Protein AF-A0A451AME7-F1 (afdb_monomer)

Radius of gyration: 19.52 Å; Cα contacts (8 Å, |Δi|>4): 100; chains: 1; bounding box: 39×58×36 Å

Structure (mmCIF, N/CA/C/O backbone):
data_AF-A0A451AME7-F1
#
_entry.id   AF-A0A451AME7-F1
#
loop_
_atom_site.group_PDB
_atom_site.id
_atom_site.type_symbol
_atom_site.label_atom_id
_atom_site.label_alt_id
_atom_site.label_comp_id
_atom_site.label_asym_id
_atom_site.label_entity_id
_atom_site.label_seq_id
_atom_site.pdbx_PDB_ins_code
_atom_site.Cartn_x
_atom_site.Cartn_y
_atom_site.Cartn_z
_atom_site.occupancy
_atom_site.B_iso_or_equiv
_atom_site.auth_seq_id
_atom_site.auth_comp_id
_atom_site.auth_asym_id
_atom_si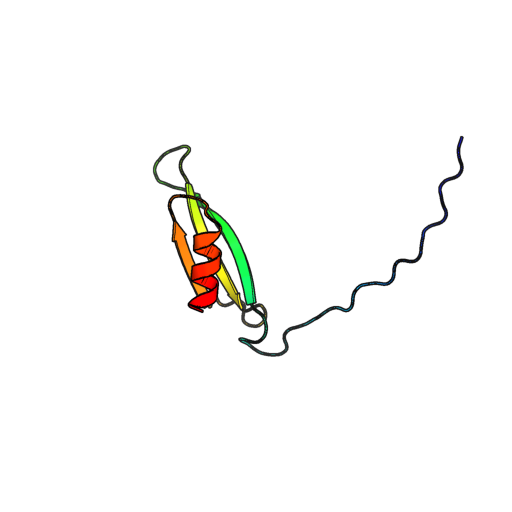te.auth_atom_id
_atom_site.pdbx_PDB_model_num
ATOM 1 N N . ARG A 1 1 ? 16.190 46.458 4.976 1.00 55.34 1 ARG A N 1
ATOM 2 C CA . ARG A 1 1 ? 15.490 45.541 4.040 1.00 55.34 1 ARG A CA 1
ATOM 3 C C . ARG A 1 1 ? 16.546 44.632 3.408 1.00 55.34 1 ARG A C 1
ATOM 5 O O . ARG A 1 1 ? 17.362 45.138 2.651 1.00 55.34 1 ARG A O 1
ATOM 12 N N . GLY A 1 2 ? 16.628 43.359 3.808 1.00 68.06 2 GLY A N 1
ATOM 13 C CA . GLY A 1 2 ? 17.640 42.417 3.302 1.00 68.06 2 GLY A CA 1
ATOM 14 C C . GLY A 1 2 ? 17.296 41.919 1.895 1.00 68.06 2 GLY A C 1
ATOM 15 O O . GLY A 1 2 ? 16.125 41.689 1.605 1.00 68.06 2 GLY A O 1
ATOM 16 N N . ARG A 1 3 ? 18.294 41.793 1.013 1.00 71.25 3 ARG A N 1
ATOM 17 C CA . ARG A 1 3 ? 18.109 41.271 -0.353 1.00 71.25 3 ARG A CA 1
ATOM 18 C C . ARG A 1 3 ? 17.717 39.789 -0.299 1.00 71.25 3 ARG A C 1
ATOM 20 O O . ARG A 1 3 ? 18.364 39.012 0.399 1.00 71.25 3 ARG A O 1
ATOM 27 N N . ALA A 1 4 ? 16.684 39.404 -1.048 1.00 77.25 4 ALA A N 1
ATOM 28 C CA . ALA A 1 4 ? 16.325 38.001 -1.239 1.00 77.25 4 ALA A CA 1
ATOM 29 C C . ALA A 1 4 ? 17.461 37.259 -1.969 1.00 77.25 4 ALA A C 1
ATOM 31 O O . ALA A 1 4 ? 18.080 37.813 -2.879 1.00 77.25 4 ALA A O 1
ATOM 32 N N . ARG A 1 5 ? 17.750 36.014 -1.565 1.00 77.94 5 ARG A N 1
ATOM 33 C CA . ARG A 1 5 ? 18.745 35.170 -2.248 1.00 77.94 5 ARG A CA 1
ATOM 34 C C . ARG A 1 5 ? 18.290 34.880 -3.676 1.00 77.94 5 ARG A C 1
ATOM 36 O O . ARG A 1 5 ? 17.126 34.559 -3.900 1.00 77.94 5 ARG A O 1
ATOM 43 N N . THR A 1 6 ? 19.232 34.932 -4.614 1.00 81.50 6 THR A N 1
ATOM 44 C CA . THR A 1 6 ? 19.020 34.517 -6.003 1.00 81.50 6 THR A CA 1
ATOM 45 C C . THR A 1 6 ? 18.488 33.078 -6.050 1.00 81.50 6 THR A C 1
ATOM 47 O O . THR A 1 6 ? 19.029 32.226 -5.332 1.00 81.50 6 THR A O 1
ATOM 50 N N . PRO A 1 7 ? 17.453 32.781 -6.862 1.00 82.00 7 PRO A N 1
ATOM 51 C CA . PRO A 1 7 ? 16.934 31.427 -7.013 1.00 82.00 7 PRO A CA 1
ATOM 52 C C . PRO A 1 7 ? 18.047 30.454 -7.396 1.00 82.00 7 PRO A C 1
ATOM 54 O O . PRO A 1 7 ? 18.817 30.696 -8.325 1.00 82.00 7 PRO A O 1
ATOM 57 N N . ARG A 1 8 ? 18.148 29.350 -6.658 1.00 88.38 8 ARG A N 1
ATOM 58 C CA . ARG A 1 8 ? 19.100 28.282 -6.957 1.00 88.38 8 ARG A CA 1
ATOM 59 C C . ARG A 1 8 ? 18.493 27.359 -8.009 1.00 88.38 8 ARG A C 1
ATOM 61 O O . ARG A 1 8 ? 17.390 26.856 -7.816 1.00 88.38 8 ARG A O 1
ATOM 68 N N . THR A 1 9 ? 19.243 27.069 -9.067 1.00 84.81 9 THR A N 1
ATOM 69 C CA . THR A 1 9 ? 18.895 25.995 -10.004 1.00 84.81 9 THR A CA 1
ATOM 70 C C . THR A 1 9 ? 19.014 24.652 -9.283 1.00 84.81 9 THR A C 1
ATOM 72 O O . THR A 1 9 ? 20.097 24.268 -8.835 1.00 84.81 9 THR A O 1
ATOM 75 N N . VAL A 1 10 ? 17.892 23.950 -9.121 1.00 89.31 10 VAL A N 1
ATOM 76 C CA . VAL A 1 10 ? 17.838 22.602 -8.541 1.00 89.31 10 VAL A CA 1
ATOM 77 C C . VAL A 1 10 ? 17.675 21.606 -9.683 1.00 89.31 10 VAL A C 1
ATOM 79 O O . VAL A 1 10 ? 16.746 21.723 -10.481 1.00 89.31 10 VAL A O 1
ATOM 82 N N . ILE A 1 11 ? 18.586 20.637 -9.776 1.00 88.94 11 ILE A N 1
ATOM 83 C CA . ILE A 1 11 ? 18.481 19.543 -10.747 1.00 88.94 11 ILE A CA 1
ATOM 84 C C . ILE A 1 11 ? 17.255 18.710 -10.377 1.00 88.94 11 ILE A C 1
ATOM 86 O O . ILE A 1 11 ? 17.121 18.274 -9.232 1.00 88.94 11 ILE A O 1
ATOM 90 N N . LYS A 1 12 ? 16.353 18.499 -11.338 1.00 88.56 12 LYS A N 1
ATOM 91 C CA . LYS A 1 12 ? 15.187 17.641 -11.123 1.00 88.56 12 LYS A CA 1
ATOM 92 C C . LYS A 1 12 ? 15.644 16.182 -10.983 1.00 88.56 12 LYS A C 1
ATOM 94 O O . LYS A 1 12 ? 16.478 15.748 -11.780 1.00 88.56 12 LYS A O 1
ATOM 99 N N . PRO A 1 13 ? 15.105 15.417 -10.018 1.00 88.00 13 PRO A N 1
ATOM 100 C CA . PRO A 1 13 ? 15.341 13.982 -9.950 1.00 88.00 13 PRO A CA 1
ATOM 101 C C . PRO A 1 13 ? 14.935 13.300 -11.258 1.00 88.00 13 PRO A C 1
ATOM 103 O O . PRO A 1 13 ? 13.994 13.732 -11.930 1.00 88.00 13 PRO A O 1
ATOM 106 N N . LYS A 1 14 ? 15.623 12.211 -11.607 1.00 89.06 14 LYS A N 1
ATOM 107 C CA . LYS A 1 14 ? 15.205 11.355 -12.718 1.00 89.06 14 LYS A CA 1
ATOM 108 C C . LYS A 1 14 ? 13.838 10.748 -12.387 1.00 89.06 14 LYS A C 1
ATOM 110 O O . LYS A 1 14 ? 13.691 10.103 -11.353 1.00 89.06 14 LYS A O 1
ATOM 115 N N . GLY A 1 15 ? 12.856 10.962 -13.260 1.00 83.81 15 GLY A N 1
ATOM 116 C CA . GLY A 1 15 ? 11.556 10.303 -13.167 1.00 83.81 15 GLY A CA 1
ATOM 117 C C . GLY A 1 15 ? 11.651 8.843 -13.605 1.00 83.81 15 GLY A C 1
ATOM 118 O O . GLY A 1 15 ? 12.376 8.524 -14.549 1.00 83.81 15 GLY A O 1
ATOM 119 N N . TYR A 1 16 ? 10.911 7.973 -12.928 1.00 83.12 16 TYR A N 1
ATOM 120 C CA . TYR A 1 16 ? 10.731 6.574 -13.305 1.00 83.12 16 TYR A CA 1
ATOM 121 C C . TYR A 1 16 ? 9.263 6.351 -13.666 1.00 83.12 16 TYR A C 1
ATOM 123 O O . TYR A 1 16 ? 8.378 6.976 -13.081 1.00 83.12 16 TYR A O 1
ATOM 131 N N . LYS A 1 17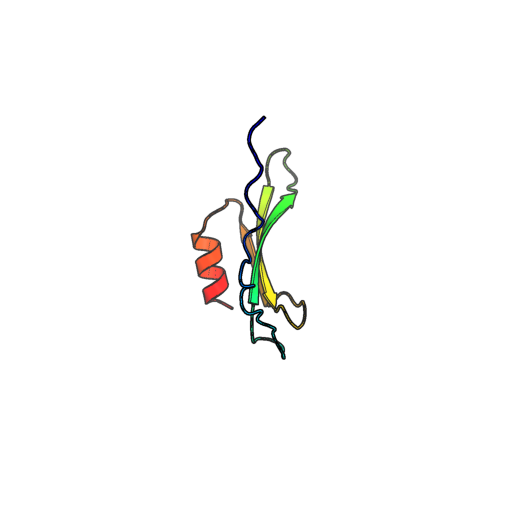 ? 9.011 5.483 -14.644 1.00 90.31 17 LYS A N 1
ATOM 132 C CA . LYS A 1 17 ? 7.675 5.136 -15.127 1.00 90.31 17 LYS A CA 1
ATOM 133 C C . LYS A 1 17 ? 7.609 3.621 -15.317 1.00 90.31 17 LYS A C 1
ATOM 135 O O . LYS A 1 17 ? 8.575 3.033 -15.795 1.00 90.31 17 LYS A O 1
ATOM 140 N N . ALA A 1 18 ? 6.491 3.009 -14.934 1.00 94.44 18 ALA A N 1
ATOM 141 C CA . ALA A 1 18 ? 6.195 1.624 -15.288 1.00 94.44 18 ALA A CA 1
ATOM 142 C C . ALA A 1 18 ? 5.676 1.562 -16.733 1.00 94.44 18 ALA A C 1
ATOM 144 O O . ALA A 1 18 ? 4.823 2.363 -17.121 1.00 94.44 18 ALA A O 1
ATOM 145 N N . GLU A 1 19 ? 6.182 0.621 -17.523 1.00 96.75 19 GLU A N 1
ATOM 146 C CA . GLU A 1 19 ? 5.792 0.432 -18.927 1.00 96.75 19 GLU A CA 1
ATOM 147 C C . GLU A 1 19 ? 4.844 -0.764 -19.119 1.00 96.75 19 GLU A C 1
ATOM 149 O O . GLU A 1 19 ? 4.210 -0.878 -20.167 1.00 96.75 19 GLU A O 1
ATOM 154 N N . ALA A 1 20 ? 4.717 -1.634 -18.113 1.00 97.00 20 ALA A N 1
ATOM 155 C CA . ALA A 1 20 ? 3.823 -2.789 -18.111 1.00 97.00 20 ALA A CA 1
ATOM 156 C C . ALA A 1 20 ? 3.309 -3.111 -16.689 1.00 97.00 20 ALA A C 1
ATOM 158 O O . ALA A 1 20 ? 3.904 -2.646 -15.708 1.00 97.00 20 ALA A O 1
ATOM 159 N N . PRO A 1 21 ? 2.236 -3.921 -16.554 1.00 96.94 21 PRO A N 1
ATOM 160 C CA . PRO A 1 21 ? 1.774 -4.407 -15.253 1.00 96.94 21 PRO A CA 1
ATOM 16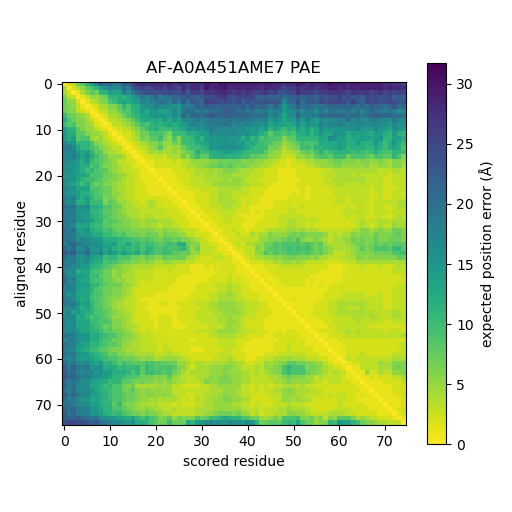1 C C . PRO A 1 21 ? 2.858 -5.199 -14.506 1.00 96.94 21 PRO A C 1
ATOM 163 O O . PRO A 1 21 ? 3.681 -5.869 -15.130 1.00 96.94 21 PRO A O 1
ATOM 166 N N . ASN A 1 22 ? 2.813 -5.174 -13.173 1.00 94.44 22 ASN A N 1
ATOM 167 C CA . ASN A 1 22 ? 3.695 -5.903 -12.252 1.00 94.44 22 ASN A CA 1
ATOM 168 C C . ASN A 1 22 ? 5.183 -5.523 -12.322 1.00 94.44 22 ASN A C 1
ATOM 170 O O . ASN A 1 22 ? 6.048 -6.321 -11.973 1.00 94.44 22 ASN A O 1
ATOM 174 N N . GLN A 1 23 ? 5.499 -4.302 -12.757 1.00 95.00 23 GLN A N 1
ATOM 175 C CA . GLN A 1 23 ? 6.873 -3.782 -12.725 1.00 95.00 23 GLN A CA 1
ATOM 176 C C . GLN A 1 23 ? 7.164 -2.942 -11.482 1.00 95.00 23 GLN A C 1
ATOM 178 O O . GLN A 1 23 ? 8.278 -2.966 -10.963 1.00 95.00 23 GLN A O 1
ATOM 183 N N . VAL A 1 24 ? 6.181 -2.158 -1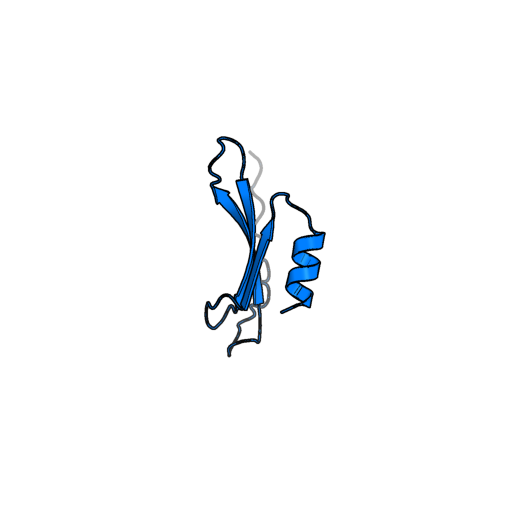1.035 1.00 94.81 24 VAL A N 1
ATOM 184 C CA . VAL A 1 24 ? 6.310 -1.258 -9.889 1.00 94.81 24 VAL A CA 1
ATOM 185 C C . VAL A 1 24 ? 4.991 -1.252 -9.134 1.00 94.81 24 VAL A C 1
ATOM 187 O O . VAL A 1 24 ? 3.940 -0.947 -9.701 1.00 94.81 24 VAL A O 1
ATOM 190 N N . TRP A 1 25 ? 5.067 -1.542 -7.843 1.00 94.69 25 TRP A N 1
ATOM 191 C CA . TRP A 1 25 ? 3.935 -1.448 -6.935 1.00 94.69 25 TRP A CA 1
ATOM 192 C C . TRP A 1 25 ? 4.076 -0.234 -6.029 1.00 94.69 25 TRP A C 1
ATOM 194 O O . TRP A 1 25 ? 5.177 0.144 -5.623 1.00 94.69 25 TRP A O 1
ATOM 204 N N . ILE A 1 26 ? 2.940 0.366 -5.714 1.00 94.69 26 ILE A N 1
ATOM 205 C CA . ILE A 1 26 ? 2.799 1.359 -4.657 1.00 94.69 26 ILE A CA 1
ATOM 206 C C . ILE A 1 26 ? 1.988 0.740 -3.524 1.00 94.69 26 ILE A C 1
ATOM 208 O O . ILE A 1 26 ? 1.241 -0.213 -3.734 1.00 94.69 26 ILE A O 1
ATOM 212 N N . TRP A 1 27 ? 2.134 1.275 -2.322 1.00 95.06 27 TRP A N 1
ATOM 213 C CA . TRP A 1 27 ? 1.369 0.834 -1.166 1.00 95.06 27 TRP A CA 1
ATOM 214 C C . TRP A 1 27 ? 0.896 2.044 -0.372 1.00 95.06 27 TRP A C 1
ATOM 216 O O . TRP A 1 27 ? 1.540 3.094 -0.402 1.00 95.06 27 TRP A O 1
ATOM 226 N N . ASP A 1 28 ? -0.230 1.889 0.310 1.00 94.12 28 ASP A N 1
ATOM 227 C CA . ASP A 1 28 ? -0.811 2.909 1.179 1.00 94.12 28 ASP A CA 1
ATOM 228 C C . ASP A 1 28 ? -1.520 2.248 2.369 1.00 94.12 28 ASP A C 1
ATOM 230 O O . ASP A 1 28 ? -1.903 1.071 2.303 1.00 94.12 28 ASP A O 1
ATOM 234 N N . ILE A 1 29 ? -1.673 3.003 3.461 1.00 94.25 29 ILE A N 1
ATOM 235 C CA . ILE A 1 29 ? -2.468 2.605 4.626 1.00 94.25 29 ILE A CA 1
ATOM 236 C C . ILE A 1 29 ? -3.533 3.667 4.857 1.00 94.25 29 ILE A C 1
ATOM 238 O O . ILE A 1 29 ? -3.217 4.839 5.062 1.00 94.25 29 ILE A O 1
ATOM 242 N N . THR A 1 30 ? -4.794 3.244 4.888 1.00 94.31 30 THR A N 1
ATOM 243 C CA . THR A 1 30 ? -5.921 4.155 5.092 1.00 94.31 30 THR A CA 1
ATOM 244 C C . THR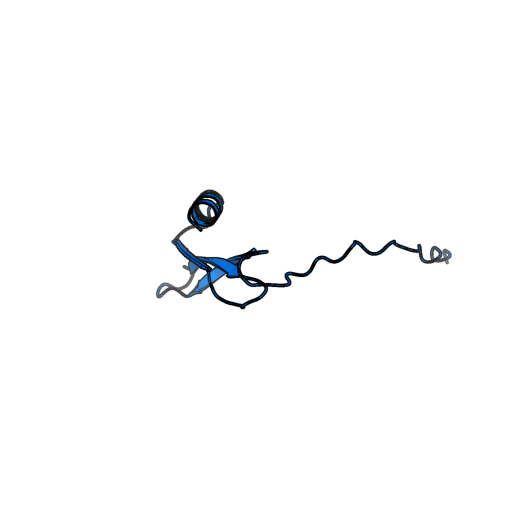 A 1 30 ? -6.886 3.668 6.168 1.00 94.31 30 THR A C 1
ATOM 246 O O . THR A 1 30 ? -6.939 2.483 6.503 1.00 94.31 30 THR A O 1
ATOM 249 N N . TYR A 1 31 ? -7.660 4.603 6.713 1.00 94.94 31 TYR A N 1
ATOM 250 C CA . TYR A 1 31 ? -8.632 4.356 7.772 1.00 94.94 31 TYR A CA 1
ATOM 251 C C . TYR A 1 31 ? -9.988 3.990 7.170 1.00 94.94 31 TYR A C 1
ATOM 253 O O . TYR A 1 31 ? -10.565 4.752 6.394 1.00 94.94 31 TYR A O 1
ATOM 261 N N . LEU A 1 32 ? -10.539 2.853 7.582 1.00 95.31 32 LEU A N 1
ATOM 262 C CA . LEU A 1 32 ? -11.913 2.465 7.298 1.00 95.31 32 LEU A CA 1
ATOM 263 C C . LEU A 1 32 ? -12.796 2.774 8.505 1.00 95.31 32 LEU A C 1
ATOM 265 O O . LEU A 1 32 ? -12.426 2.528 9.657 1.00 95.31 32 LEU A O 1
ATOM 269 N N . ALA A 1 33 ? -13.992 3.291 8.232 1.00 93.56 33 ALA A N 1
ATOM 270 C CA . ALA A 1 33 ? -14.996 3.501 9.262 1.00 93.56 33 ALA A CA 1
ATOM 271 C C . ALA A 1 33 ? -15.396 2.163 9.901 1.00 93.56 33 ALA A C 1
ATOM 273 O O . ALA A 1 33 ? -15.609 1.170 9.203 1.00 93.56 33 ALA A O 1
ATOM 274 N N . SER A 1 34 ? -15.533 2.152 11.225 1.00 93.56 34 SER A N 1
ATOM 275 C CA . SER A 1 34 ? -16.127 1.033 11.956 1.00 93.56 34 SER A CA 1
ATOM 276 C C . SER A 1 34 ? -17.546 1.377 12.422 1.00 93.56 34 SER A C 1
ATOM 278 O O . SER A 1 34 ? -17.983 2.528 12.356 1.00 93.56 34 SER A O 1
ATOM 280 N N . ALA A 1 35 ? -18.269 0.375 12.927 1.00 93.62 35 ALA A N 1
ATOM 281 C CA . ALA A 1 35 ? -19.579 0.582 13.545 1.00 93.62 35 ALA A CA 1
ATOM 282 C C . ALA A 1 35 ? -19.497 1.341 14.886 1.00 93.62 35 ALA A C 1
ATOM 284 O O . ALA A 1 35 ? -20.500 1.884 15.350 1.00 93.62 35 ALA A O 1
ATOM 285 N N . VAL A 1 36 ? -18.317 1.385 15.515 1.00 92.62 36 VAL A N 1
ATOM 286 C CA . VAL A 1 36 ? -18.102 2.025 16.814 1.00 92.62 36 VAL A CA 1
ATOM 287 C C . VAL A 1 36 ? -17.462 3.391 16.604 1.00 92.62 36 VAL A C 1
ATOM 289 O O . VAL A 1 36 ? -16.390 3.535 16.015 1.00 92.62 36 VAL A O 1
ATOM 292 N N . ARG A 1 37 ? -18.123 4.434 17.107 1.00 90.25 37 ARG A N 1
ATOM 293 C CA . ARG A 1 37 ? -17.620 5.803 16.984 1.00 90.25 37 ARG A CA 1
ATOM 294 C C . ARG A 1 37 ? -16.277 5.944 17.704 1.00 90.25 37 ARG A C 1
ATOM 296 O O . ARG A 1 37 ? -16.182 5.660 18.892 1.00 90.25 37 ARG A O 1
ATOM 303 N N . GLY A 1 38 ? -15.274 6.452 16.989 1.00 87.81 38 GLY A N 1
ATOM 304 C CA . GLY A 1 38 ? -13.913 6.617 17.510 1.00 87.81 38 GLY A CA 1
ATOM 305 C C . GLY A 1 38 ? -13.011 5.399 17.299 1.00 87.81 38 GLY A C 1
ATOM 306 O O . GLY A 1 38 ? -11.838 5.465 17.651 1.00 87.81 38 GLY A O 1
ATOM 307 N N . SER A 1 39 ? -13.526 4.327 16.693 1.00 91.31 39 SER A N 1
ATOM 308 C CA . SER A 1 39 ? -12.746 3.162 16.280 1.00 91.31 39 SER A CA 1
ATOM 309 C C . SER A 1 39 ? -12.663 3.095 14.758 1.00 91.31 39 SER A C 1
ATOM 311 O O . SER A 1 39 ? -13.639 3.375 14.053 1.00 91.31 39 SER A O 1
ATOM 313 N N . PHE A 1 40 ? -11.501 2.692 14.256 1.00 93.81 40 PHE A N 1
ATOM 314 C CA . PHE A 1 40 ? -11.222 2.546 12.833 1.00 93.81 40 PHE A CA 1
ATOM 315 C C . PHE A 1 40 ? -10.559 1.200 12.580 1.00 93.81 40 PHE A C 1
ATOM 317 O O . PHE A 1 40 ? -9.852 0.685 13.445 1.00 93.81 40 PHE A O 1
ATOM 324 N N . TYR A 1 41 ? -10.771 0.665 11.384 1.00 95.06 41 TYR A N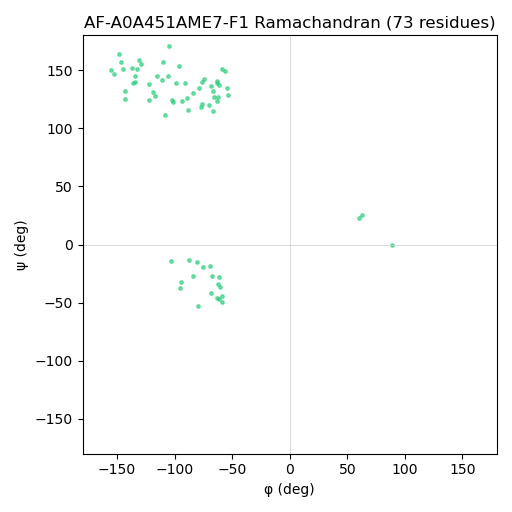 1
ATOM 325 C CA . TYR A 1 41 ? -9.914 -0.389 10.860 1.00 95.06 41 TYR A CA 1
ATOM 326 C C . TYR A 1 41 ? -8.854 0.226 9.951 1.00 95.06 41 TYR A C 1
ATOM 328 O O . TYR A 1 41 ? -9.076 1.268 9.337 1.00 95.06 41 TYR A O 1
ATOM 336 N N . TYR A 1 42 ? -7.719 -0.442 9.837 1.00 95.88 42 TYR A N 1
ATOM 337 C CA . TYR A 1 42 ? -6.588 -0.015 9.031 1.00 95.88 42 TYR A CA 1
ATOM 338 C C . TYR A 1 42 ? -6.491 -0.930 7.819 1.00 95.88 42 TYR A C 1
ATOM 340 O O . TYR A 1 42 ? -6.201 -2.119 7.957 1.00 95.88 42 TYR A O 1
ATOM 348 N N . LEU A 1 43 ? -6.767 -0.384 6.637 1.00 96.31 43 LEU A N 1
ATOM 349 C CA . LEU A 1 43 ? -6.604 -1.079 5.368 1.00 96.31 43 LEU A CA 1
ATOM 350 C C . LEU A 1 43 ? -5.181 -0.864 4.866 1.00 96.31 43 LEU A C 1
ATOM 352 O O . LEU A 1 43 ? -4.805 0.254 4.529 1.00 96.31 43 LEU A O 1
ATOM 356 N N . TYR A 1 44 ? -4.431 -1.953 4.781 1.00 96.19 44 TYR A N 1
ATOM 357 C CA . TYR A 1 44 ? -3.134 -2.025 4.128 1.00 96.19 44 TYR A CA 1
ATOM 358 C C . TYR A 1 44 ? -3.363 -2.493 2.698 1.00 96.19 44 TYR A C 1
ATOM 360 O O . TYR A 1 44 ? -3.948 -3.556 2.490 1.00 96.19 44 TYR A O 1
ATOM 368 N N . MET A 1 45 ? -2.913 -1.721 1.715 1.00 95.50 45 MET A N 1
ATOM 369 C CA . MET A 1 45 ? -3.171 -2.012 0.308 1.00 95.50 45 MET A CA 1
ATOM 370 C C . MET A 1 45 ? -1.902 -1.865 -0.522 1.00 95.50 45 MET A C 1
ATOM 372 O O . MET A 1 45 ? -1.137 -0.922 -0.337 1.00 95.50 45 MET A O 1
ATOM 376 N N . VAL A 1 46 ? -1.712 -2.783 -1.468 1.00 96.12 46 VAL A N 1
ATOM 377 C CA . VAL A 1 46 ? -0.677 -2.721 -2.501 1.00 96.12 46 VAL A CA 1
ATOM 378 C C . VAL A 1 46 ? -1.365 -2.653 -3.863 1.00 96.12 46 VAL A C 1
ATOM 380 O O . VAL A 1 46 ? -2.228 -3.475 -4.181 1.00 96.12 46 VAL A O 1
ATOM 383 N N . GLU A 1 47 ? -0.987 -1.668 -4.669 1.00 96.12 47 GLU A N 1
ATOM 384 C CA . GLU A 1 47 ? -1.545 -1.390 -5.989 1.00 96.12 47 GLU A CA 1
ATOM 385 C C . GLU A 1 47 ? -0.444 -1.428 -7.056 1.00 96.12 47 GLU A C 1
ATOM 387 O O . GLU A 1 47 ? 0.645 -0.879 -6.881 1.00 96.12 47 GLU A O 1
ATOM 392 N N . ASP A 1 48 ? -0.746 -2.034 -8.200 1.00 96.00 48 ASP A N 1
ATOM 393 C CA . ASP A 1 48 ? 0.103 -1.942 -9.382 1.00 96.00 48 ASP A CA 1
ATOM 394 C C . ASP A 1 48 ? -0.059 -0.581 -10.074 1.00 96.00 48 ASP A C 1
ATOM 396 O O . ASP A 1 48 ? -1.152 -0.216 -10.514 1.00 96.00 48 ASP A O 1
ATOM 400 N N . ILE A 1 49 ? 1.040 0.172 -10.211 1.00 95.62 49 ILE A N 1
ATOM 401 C CA . ILE A 1 49 ? 0.970 1.564 -10.682 1.00 95.62 49 ILE A CA 1
ATOM 402 C C . ILE A 1 49 ? 0.536 1.673 -12.151 1.00 95.62 49 ILE A C 1
ATOM 404 O O . ILE A 1 49 ? -0.045 2.686 -12.540 1.00 95.62 49 ILE A O 1
ATOM 408 N N . TYR A 1 50 ? 0.807 0.645 -12.965 1.00 96.19 50 TYR A N 1
ATOM 409 C CA . TYR A 1 50 ? 0.473 0.643 -14.387 1.00 96.19 50 TYR A CA 1
ATOM 410 C C . TYR A 1 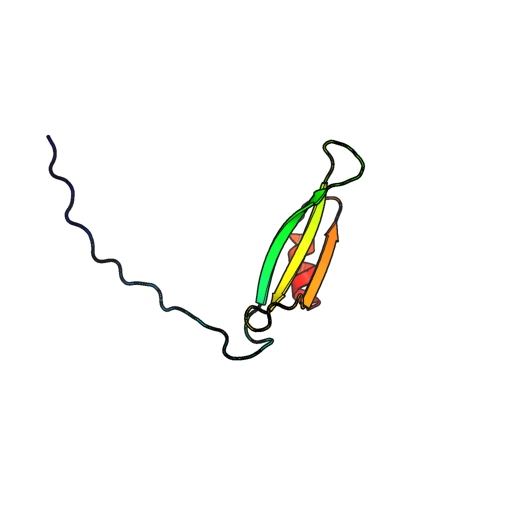50 ? -1.004 0.310 -14.620 1.00 96.19 50 TYR A C 1
ATOM 412 O O . TYR A 1 50 ? -1.716 1.051 -15.293 1.00 96.19 50 TYR A O 1
ATOM 420 N N . SER A 1 51 ? -1.480 -0.804 -14.062 1.00 96.56 51 SER A N 1
ATOM 421 C CA . SER A 1 51 ? -2.835 -1.317 -14.295 1.00 96.56 51 SER A CA 1
ATOM 422 C C . SER A 1 51 ? -3.893 -0.743 -13.356 1.00 96.56 51 SER A C 1
ATOM 424 O O . SER A 1 51 ? -5.082 -0.929 -13.618 1.00 96.56 51 SER A O 1
ATOM 426 N N . ARG A 1 52 ? -3.477 -0.067 -12.276 1.00 95.69 52 ARG A N 1
ATOM 427 C CA . ARG A 1 52 ? -4.346 0.442 -11.201 1.00 95.69 52 ARG A CA 1
ATOM 428 C C . ARG A 1 52 ? -5.144 -0.652 -10.479 1.00 95.69 52 ARG A C 1
ATOM 430 O O . ARG A 1 52 ? -6.211 -0.405 -9.920 1.00 95.69 52 ARG A O 1
ATOM 437 N N . LYS A 1 53 ? -4.661 -1.897 -10.533 1.00 96.81 53 LYS A N 1
ATOM 438 C CA . LYS A 1 53 ? -5.279 -3.039 -9.851 1.00 96.81 53 LYS A CA 1
ATOM 439 C C . LYS A 1 53 ? -4.679 -3.210 -8.463 1.00 96.81 53 LYS A C 1
ATOM 441 O O . LYS A 1 53 ? -3.462 -3.140 -8.296 1.00 96.81 53 LYS A O 1
ATOM 446 N N . ILE A 1 54 ? -5.537 -3.509 -7.491 1.00 95.69 54 ILE A N 1
ATOM 447 C CA . ILE A 1 54 ? -5.110 -3.957 -6.164 1.00 95.69 54 ILE A CA 1
ATOM 448 C C . ILE A 1 54 ? -4.533 -5.365 -6.313 1.00 95.69 54 ILE A C 1
ATOM 450 O O . ILE A 1 54 ? -5.236 -6.273 -6.757 1.00 95.69 54 ILE A O 1
ATOM 454 N N . VAL A 1 55 ? -3.259 -5.532 -5.957 1.00 95.44 55 VAL A N 1
ATOM 455 C CA . VAL A 1 55 ? -2.556 -6.823 -6.034 1.00 95.44 55 VAL A CA 1
ATOM 456 C C . VAL A 1 55 ? -2.612 -7.575 -4.707 1.00 95.44 55 VAL A C 1
ATOM 458 O O . VAL A 1 55 ? -2.697 -8.799 -4.699 1.00 95.44 55 VAL A O 1
ATOM 461 N N . CYS A 1 56 ? -2.622 -6.854 -3.583 1.00 95.19 56 CYS A N 1
ATOM 462 C CA . CYS A 1 56 ? -2.706 -7.432 -2.247 1.00 95.19 56 CYS A CA 1
ATOM 463 C C . CYS A 1 56 ? -3.357 -6.442 -1.276 1.00 95.19 56 CYS A C 1
ATOM 465 O O . CYS A 1 56 ? -3.175 -5.230 -1.413 1.00 95.19 56 CYS A O 1
ATOM 467 N N . TRP A 1 57 ? -4.105 -6.942 -0.293 1.00 96.25 57 TRP A N 1
ATOM 468 C CA . TRP A 1 57 ? -4.688 -6.112 0.757 1.00 96.25 57 TRP A CA 1
ATOM 469 C C . TRP A 1 57 ? -4.968 -6.914 2.029 1.00 96.25 57 TRP A C 1
ATOM 47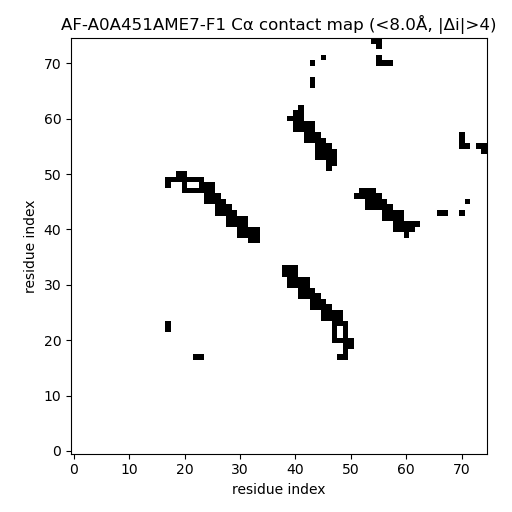1 O O . TRP A 1 57 ? -5.259 -8.108 1.969 1.00 96.25 57 TRP A O 1
ATOM 481 N N . GLU A 1 58 ? -4.909 -6.241 3.174 1.00 96.06 58 GLU A N 1
ATOM 482 C CA . GLU A 1 58 ? -5.298 -6.776 4.481 1.00 96.06 58 GLU A CA 1
ATOM 483 C C . GLU A 1 58 ? -5.930 -5.673 5.337 1.00 96.06 58 GLU A C 1
ATOM 485 O O . GLU A 1 58 ? -5.596 -4.497 5.198 1.00 96.06 58 GLU A O 1
ATOM 490 N N . VAL A 1 59 ? -6.829 -6.053 6.246 1.00 95.69 59 VAL A N 1
ATOM 491 C CA . VAL A 1 59 ? -7.466 -5.136 7.199 1.00 95.69 59 VAL A CA 1
ATOM 492 C C . VAL A 1 59 ? -7.119 -5.568 8.616 1.00 95.69 59 VAL A C 1
ATOM 494 O O . VAL A 1 59 ? -7.276 -6.739 8.956 1.00 95.69 59 VAL A O 1
ATOM 497 N N . HIS A 1 60 ? -6.677 -4.618 9.438 1.00 94.50 60 HIS A N 1
ATOM 498 C CA . HIS A 1 60 ? -6.291 -4.847 10.832 1.00 94.50 60 HIS A CA 1
ATOM 499 C C . HIS A 1 60 ? -6.987 -3.853 11.764 1.00 94.50 60 HIS A C 1
ATOM 501 O O . HIS A 1 60 ? -7.370 -2.760 11.357 1.00 94.50 60 HIS A O 1
ATOM 507 N N . GLU A 1 61 ? -7.154 -4.219 13.033 1.00 93.44 61 GLU A N 1
ATOM 508 C CA . GLU A 1 61 ? -7.740 -3.336 14.058 1.00 93.44 61 GLU A CA 1
ATOM 509 C C . GLU A 1 61 ? -6.738 -2.320 14.620 1.00 93.44 61 GLU A C 1
ATOM 511 O O . GLU A 1 61 ? -7.125 -1.360 15.282 1.00 93.44 61 GLU A O 1
ATOM 516 N N . GLN A 1 62 ? -5.445 -2.535 14.380 1.00 88.44 62 GLN A N 1
ATOM 517 C CA . GLN A 1 62 ? -4.359 -1.717 14.908 1.00 88.44 62 GLN A CA 1
ATOM 518 C C . GLN A 1 62 ? -3.352 -1.405 13.805 1.00 88.44 62 GLN A C 1
ATOM 520 O O . GLN A 1 62 ? -3.065 -2.248 12.952 1.00 88.44 62 GLN A O 1
ATOM 525 N N . GLU A 1 63 ? -2.778 -0.205 13.856 1.00 87.12 63 GLU A N 1
ATOM 526 C CA . GLU A 1 63 ? -1.681 0.172 12.974 1.00 87.12 63 GLU A CA 1
ATOM 527 C C . GLU A 1 63 ? -0.368 -0.456 13.460 1.00 87.12 63 GLU A C 1
ATOM 529 O O . GLU A 1 63 ? 0.110 -0.175 14.560 1.00 87.12 63 GLU A O 1
ATOM 534 N N . ASN A 1 64 ? 0.236 -1.309 12.633 1.00 90.12 64 ASN A N 1
ATOM 535 C CA . ASN A 1 64 ? 1.544 -1.903 12.883 1.00 90.12 64 ASN A CA 1
ATOM 536 C C . ASN A 1 64 ? 2.351 -2.045 11.579 1.00 90.12 64 ASN A C 1
ATOM 538 O O . ASN A 1 64 ? 1.865 -2.574 10.577 1.00 90.12 64 ASN A O 1
ATOM 542 N N . ALA A 1 65 ? 3.616 -1.619 11.596 1.00 87.25 65 ALA A N 1
ATOM 543 C CA . ALA A 1 65 ? 4.538 -1.750 10.464 1.00 87.25 65 ALA A CA 1
ATOM 544 C C . ALA A 1 65 ? 4.793 -3.218 10.060 1.00 87.25 65 ALA A C 1
ATOM 546 O O . ALA A 1 65 ? 5.051 -3.518 8.892 1.00 87.25 65 ALA A O 1
ATOM 547 N N . GLU A 1 66 ? 4.677 -4.146 11.010 1.00 91.25 66 GLU A N 1
ATOM 548 C CA . GLU A 1 66 ? 4.794 -5.586 10.780 1.00 91.25 66 GLU A CA 1
ATOM 549 C C . GLU A 1 66 ? 3.726 -6.092 9.791 1.00 91.25 66 GLU A C 1
ATOM 551 O O . GLU A 1 66 ? 4.023 -6.944 8.951 1.00 91.25 66 GLU A O 1
ATOM 556 N N . HIS A 1 67 ? 2.506 -5.538 9.835 1.00 89.56 67 HIS A N 1
ATOM 557 C CA . HIS A 1 67 ? 1.435 -5.886 8.894 1.00 89.56 67 HIS A CA 1
ATOM 558 C C . HIS A 1 67 ? 1.815 -5.510 7.457 1.00 89.56 67 HIS A C 1
ATOM 560 O O . HIS A 1 67 ? 1.726 -6.354 6.568 1.00 89.56 67 HIS A O 1
ATOM 566 N N . ALA A 1 68 ? 2.351 -4.302 7.240 1.00 87.25 68 ALA A N 1
ATOM 567 C CA . ALA A 1 68 ? 2.825 -3.867 5.922 1.00 87.25 68 ALA A CA 1
ATOM 568 C C . ALA A 1 68 ? 3.965 -4.755 5.397 1.00 87.25 68 ALA A C 1
ATOM 570 O O . ALA A 1 68 ? 3.926 -5.215 4.256 1.00 87.25 68 ALA A O 1
ATOM 571 N N . SER A 1 69 ? 4.963 -5.043 6.241 1.00 89.44 69 SER A N 1
ATOM 572 C CA . SER A 1 69 ? 6.103 -5.898 5.877 1.00 89.44 69 SER A CA 1
ATOM 573 C C . SER A 1 69 ? 5.655 -7.296 5.443 1.00 89.44 69 SER A C 1
ATOM 575 O O . SER A 1 69 ? 6.129 -7.821 4.434 1.00 89.44 69 SER A O 1
ATOM 5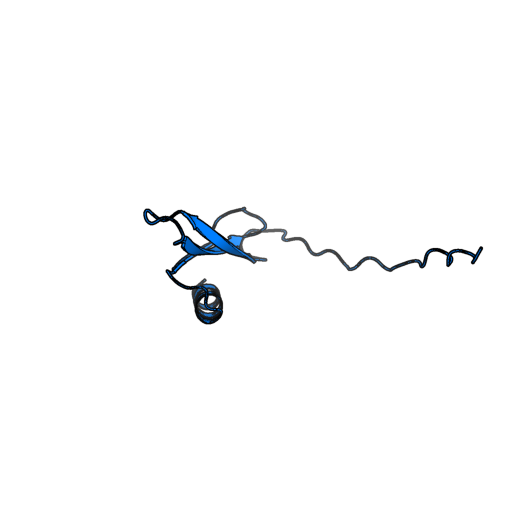77 N N . ARG A 1 70 ? 4.716 -7.904 6.179 1.00 91.69 70 ARG A N 1
ATOM 578 C CA . ARG A 1 70 ? 4.180 -9.230 5.845 1.00 91.69 70 ARG A CA 1
ATOM 579 C C . ARG A 1 70 ? 3.341 -9.204 4.576 1.00 91.69 70 ARG A C 1
ATOM 581 O O . ARG A 1 70 ? 3.500 -10.107 3.762 1.00 91.69 70 ARG A O 1
ATOM 588 N N . LEU A 1 71 ? 2.501 -8.186 4.396 1.00 90.56 71 LEU A N 1
ATOM 589 C CA . LEU A 1 71 ? 1.670 -8.031 3.204 1.00 90.56 71 LEU A CA 1
ATOM 590 C C . LEU A 1 71 ? 2.526 -7.953 1.935 1.00 90.56 71 LEU A C 1
ATOM 592 O O . LEU A 1 71 ? 2.311 -8.715 0.999 1.00 90.56 71 LEU A O 1
ATOM 596 N N . ILE A 1 72 ? 3.550 -7.095 1.940 1.00 88.75 72 ILE A N 1
ATOM 597 C CA . ILE A 1 72 ? 4.447 -6.902 0.791 1.00 88.75 72 ILE A CA 1
ATOM 598 C C . ILE A 1 72 ? 5.212 -8.188 0.449 1.00 88.75 72 ILE A C 1
ATOM 600 O O . ILE A 1 72 ? 5.462 -8.451 -0.719 1.00 88.75 72 ILE A O 1
ATOM 604 N N . ARG A 1 73 ? 5.568 -9.012 1.444 1.00 88.50 73 ARG A N 1
ATOM 605 C CA . ARG A 1 73 ? 6.251 -10.300 1.215 1.00 88.50 73 ARG A CA 1
ATOM 606 C C . ARG A 1 73 ? 5.338 -11.406 0.675 1.00 88.50 73 ARG A C 1
ATOM 608 O O . ARG A 1 73 ? 5.860 -12.409 0.200 1.00 88.50 73 ARG A O 1
ATOM 615 N N . LYS A 1 74 ? 4.016 -11.281 0.833 1.00 81.81 74 LYS A N 1
ATOM 616 C CA . LYS A 1 74 ? 3.032 -12.252 0.320 1.00 81.81 74 LYS A CA 1
ATOM 617 C C . LYS A 1 74 ? 2.669 -12.008 -1.147 1.00 81.81 74 LYS A C 1
ATOM 619 O O . LYS A 1 74 ? 2.208 -12.949 -1.789 1.00 81.81 74 LYS A O 1
ATOM 624 N N . GLY A 1 75 ? 2.790 -10.759 -1.604 1.00 72.25 75 GLY A N 1
ATOM 625 C CA . GLY A 1 75 ? 2.481 -10.321 -2.967 1.00 72.25 75 GLY A CA 1
ATOM 626 C C . GLY A 1 75 ? 3.519 -10.747 -3.989 1.00 72.25 75 GLY A C 1
ATOM 627 O O . GLY A 1 75 ? 4.714 -10.825 -3.628 1.00 72.25 75 GLY A O 1
#

Foldseek 3Di:
DDDDDDDDDDDDDDDDDDPDWPPDKDWDWDWDDDPDPPFTKIKTWIATPPPRDTPWIDIHRDDDPVVNVVGVVVD

Nearest PDB structures (foldseek):
  6ozp-assembly1_A  TM=6.096E-01  e=1.187E+00  Mus musculus
  6l4n-assembly1_A  TM=3.515E-01  e=5.329E-01  Dioscoreophyllum cumminsii
  5xfu-assembly1_B  TM=4.361E-01  e=1.943E+00  Dioscoreophyllum cumminsii
  7vww-assembly2_C  TM=3.008E-01  e=2.990E+00  Dioscoreophyllum cumminsii
  6xc9-assembly1_C  TM=2.927E-01  e=4.326E+00  Homo sapiens

Sequence (75 aa):
RGRARTPRTVIKPKGYKAEAPNQVWIWDITYLASAVRGSFYYLYMVEDIYSRKIVCWEVHEQENAEHASRLIRKG

InterPro domains:
  IPR001584 Integrase, catalytic core [PF00665] (19-73)
  IPR001584 Integrase, catalytic core [PS50994] (17-75)
  IPR012337 Ribonuclease H-like superfamily [SSF53098] (19-73)
  IPR036397 Ribonuclease H superfamily [G3DSA:3.30.420.10] (14-74)

Organism: NCBI:txid2126343

Solvent-accessible surface area (backbone atoms only — not comparable to full-atom values): 4984 Å² total; per-residue (Å²): 136,84,82,79,78,78,86,76,92,73,83,74,78,87,85,84,81,63,92,48,72,86,71,46,74,46,73,54,77,48,81,39,88,49,97,48,90,96,47,51,34,35,38,40,39,32,30,23,69,58,71,71,42,77,74,42,73,52,77,36,79,62,93,54,72,66,58,54,57,53,52,62,70,73,94

Mean predicted aligned error: 7.3 Å

pLDDT: mean 90.47, std 7.46, range [55.34, 97.0]

Secondary structure (DSSP, 8-state):
-PPPPPPP-PPPPPP----STTS-EEEEEEEEE-SSTT-EEEEEEEEETTT--EEEEEEESS--HHHHHHHHHH-